Protein AF-A0A239NEV5-F1 (afdb_monomer_lite)

Foldseek 3Di:
DDDPDVLLVLLVVLCVQLVVLCVDPDDPVRSVVSNVVSNVVSVVSVPDDDVVVVVVPDDDCVVVVVVVVVVVVVVVVVVVVVVVVVD

Secondary structure (DSSP, 8-state):
-----HHHHHHHHHHHHHHHHHHSSS-HHHHHHHHHHHHHHHHHHHSS--HHHHHHT--TTHHHHHHHHHHHHHHHHHHHHHHHH--

Sequence (87 aa):
MHTRNPSKARAAAHRAMALAALRSNSSLSVRLARYNHHRAIQRALEARPNACDWLENLEGDAWADACEEIAAALRARALEAQEVDHA

Radius of gyration: 22.62 Å; chains: 1; bounding box: 43×32×69 Å

pLDDT: mean 86.58, std 12.59, range [44.94, 98.56]

Structure (mmCIF, N/CA/C/O backbone):
data_AF-A0A239NEV5-F1
#
_entry.id   AF-A0A239NEV5-F1
#
loop_
_atom_site.group_PDB
_atom_site.id
_atom_site.type_symbol
_atom_site.label_atom_id
_atom_site.label_alt_id
_atom_site.label_comp_id
_atom_site.label_asym_id
_atom_site.label_entity_id
_atom_site.label_seq_id
_atom_site.pdbx_PDB_ins_code
_atom_site.Cartn_x
_atom_site.Cartn_y
_atom_site.Cartn_z
_atom_site.occupancy
_atom_site.B_iso_or_equiv
_atom_site.auth_seq_id
_atom_site.auth_comp_id
_atom_site.auth_asym_id
_atom_site.auth_atom_id
_at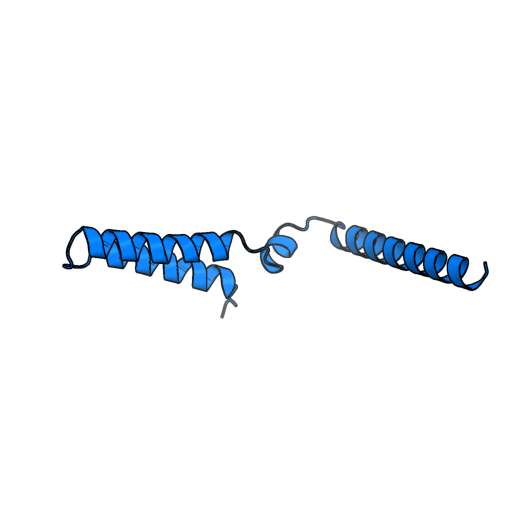om_site.pdbx_PDB_model_num
ATOM 1 N N . MET A 1 1 ? 13.746 22.317 2.858 1.00 44.94 1 MET A N 1
ATOM 2 C CA . MET A 1 1 ? 12.452 21.615 2.712 1.00 44.94 1 MET A CA 1
ATOM 3 C C . MET A 1 1 ? 12.725 20.298 1.993 1.00 44.94 1 MET A C 1
ATOM 5 O O . MET A 1 1 ? 13.107 20.349 0.838 1.00 44.94 1 MET A O 1
ATOM 9 N N . HIS A 1 2 ? 12.663 19.146 2.672 1.00 57.50 2 HIS A N 1
ATOM 10 C CA . HIS A 1 2 ? 12.847 17.845 2.008 1.00 57.50 2 HIS A CA 1
ATOM 11 C C . HIS A 1 2 ? 11.516 17.433 1.371 1.00 57.50 2 HIS A C 1
ATOM 13 O O . HIS A 1 2 ? 10.501 17.341 2.069 1.00 57.50 2 HIS A O 1
ATOM 19 N N . THR A 1 3 ? 11.504 17.215 0.061 1.00 57.72 3 THR A N 1
ATOM 20 C CA . THR A 1 3 ? 10.353 16.691 -0.679 1.00 57.72 3 THR A CA 1
ATOM 21 C C . THR A 1 3 ? 10.108 15.244 -0.253 1.00 57.72 3 THR A C 1
ATOM 23 O O . THR A 1 3 ? 10.742 14.310 -0.730 1.00 57.72 3 THR A O 1
ATOM 26 N N . ARG A 1 4 ? 9.204 15.033 0.710 1.00 67.12 4 ARG A N 1
ATOM 27 C CA . ARG A 1 4 ? 8.800 13.679 1.112 1.00 67.12 4 ARG A CA 1
ATOM 28 C C . ARG A 1 4 ? 8.024 13.029 -0.029 1.00 67.12 4 ARG A C 1
ATOM 30 O O . ARG A 1 4 ? 7.066 13.619 -0.524 1.00 67.12 4 ARG A O 1
ATOM 37 N N . ASN A 1 5 ? 8.392 11.799 -0.388 1.00 79.44 5 ASN A N 1
ATOM 38 C CA . ASN A 1 5 ? 7.640 10.993 -1.347 1.00 79.44 5 ASN A CA 1
ATOM 39 C C . ASN A 1 5 ? 6.154 10.933 -0.914 1.00 79.44 5 ASN A C 1
ATOM 41 O O . ASN A 1 5 ? 5.849 10.446 0.184 1.00 79.44 5 ASN A O 1
ATOM 45 N N . PRO A 1 6 ? 5.216 11.419 -1.748 1.00 83.62 6 PRO A N 1
ATOM 46 C CA . PRO A 1 6 ? 3.810 11.541 -1.376 1.00 83.62 6 PRO A CA 1
ATOM 47 C C . PRO A 1 6 ? 3.138 10.182 -1.150 1.00 83.62 6 PRO A C 1
ATOM 49 O O . PRO A 1 6 ? 2.143 10.098 -0.428 1.00 83.62 6 PRO A O 1
ATOM 52 N N . SER A 1 7 ? 3.649 9.101 -1.749 1.00 85.44 7 SER A N 1
ATOM 53 C CA . SER A 1 7 ? 3.163 7.744 -1.478 1.00 85.44 7 SER A CA 1
ATOM 54 C C . SER A 1 7 ? 3.547 7.298 -0.065 1.00 85.44 7 SER A C 1
ATOM 56 O O . SER A 1 7 ? 2.668 6.965 0.735 1.00 85.44 7 SER A O 1
ATOM 58 N N . LYS A 1 8 ? 4.837 7.415 0.288 1.00 86.56 8 LYS A N 1
ATOM 59 C CA . LYS A 1 8 ? 5.361 7.082 1.628 1.00 86.56 8 LYS A CA 1
ATOM 60 C C . LYS A 1 8 ? 4.656 7.898 2.722 1.00 86.56 8 LYS A C 1
ATOM 62 O O . LYS A 1 8 ? 4.255 7.351 3.749 1.00 86.56 8 LYS A O 1
ATOM 67 N N . ALA A 1 9 ? 4.426 9.192 2.482 1.00 90.69 9 ALA A N 1
ATOM 68 C CA . ALA A 1 9 ? 3.718 10.063 3.422 1.00 90.69 9 ALA A CA 1
ATOM 69 C C . ALA A 1 9 ? 2.264 9.616 3.673 1.00 90.69 9 ALA A C 1
ATOM 71 O O . ALA A 1 9 ? 1.815 9.584 4.821 1.00 90.69 9 ALA A O 1
ATOM 72 N N . ARG A 1 10 ? 1.535 9.218 2.621 1.00 93.06 10 ARG A N 1
ATOM 73 C CA . ARG A 1 10 ? 0.159 8.705 2.747 1.00 93.06 10 ARG A CA 1
ATOM 74 C C . ARG A 1 10 ? 0.107 7.371 3.490 1.00 93.06 10 ARG A C 1
ATOM 76 O O . ARG A 1 10 ? -0.739 7.203 4.368 1.00 93.06 10 ARG A O 1
ATOM 83 N N . ALA A 1 11 ? 1.028 6.452 3.199 1.00 94.62 11 ALA A N 1
ATOM 84 C CA . ALA A 1 11 ? 1.127 5.182 3.920 1.00 94.62 11 ALA A CA 1
ATOM 85 C C . ALA A 1 11 ? 1.371 5.405 5.427 1.00 94.62 11 ALA A C 1
ATOM 87 O O . ALA A 1 11 ? 0.680 4.818 6.267 1.00 94.62 11 ALA A O 1
ATOM 88 N N . ALA A 1 12 ? 2.279 6.324 5.775 1.00 94.75 12 ALA A N 1
ATOM 89 C CA . ALA A 1 12 ? 2.551 6.702 7.160 1.00 94.75 12 ALA A CA 1
ATOM 90 C C . ALA A 1 12 ? 1.322 7.317 7.855 1.00 94.75 12 ALA A C 1
ATOM 92 O O . ALA A 1 12 ? 1.018 6.964 8.997 1.00 94.75 12 ALA A O 1
ATOM 93 N N . ALA A 1 13 ? 0.572 8.177 7.157 1.00 97.12 13 ALA A N 1
ATOM 94 C CA . ALA A 1 13 ? -0.660 8.759 7.685 1.00 97.12 13 ALA A CA 1
ATOM 95 C C . ALA A 1 13 ? -1.705 7.678 8.013 1.00 97.12 13 ALA A C 1
ATOM 97 O O . AL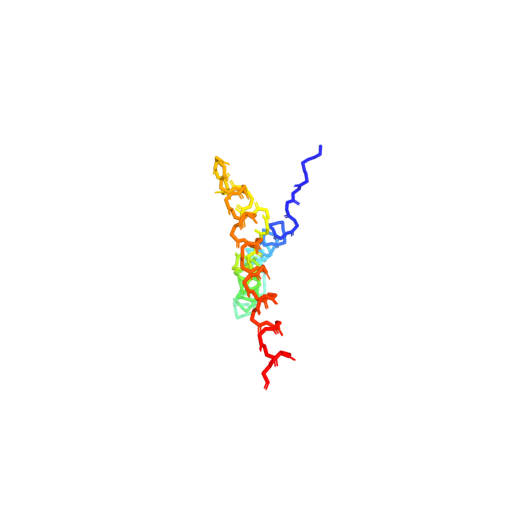A A 1 13 ? -2.246 7.662 9.118 1.00 97.12 13 ALA A O 1
ATOM 98 N N . HIS A 1 14 ? -1.939 6.718 7.113 1.00 98.12 14 HIS A N 1
ATOM 99 C CA . HIS A 1 14 ? -2.854 5.603 7.382 1.00 98.12 14 HIS A CA 1
ATOM 100 C C . HIS A 1 14 ? -2.384 4.713 8.538 1.00 98.12 14 HIS A C 1
ATOM 102 O O . HIS A 1 14 ? -3.208 4.270 9.340 1.00 98.12 14 HIS A O 1
ATOM 108 N N . ARG A 1 15 ? -1.072 4.499 8.697 1.00 97.62 15 ARG A N 1
ATOM 109 C CA . ARG A 1 15 ? -0.523 3.795 9.867 1.00 97.62 15 ARG A CA 1
ATOM 110 C C . ARG A 1 15 ? -0.856 4.525 11.172 1.00 97.62 15 ARG A C 1
ATOM 112 O O . ARG A 1 15 ? -1.292 3.884 12.128 1.00 97.62 15 ARG A O 1
ATOM 119 N N . ALA A 1 16 ? -0.699 5.848 11.206 1.00 98.12 16 ALA A N 1
ATOM 120 C CA . ALA A 1 16 ? -1.048 6.661 12.369 1.00 98.12 16 ALA A CA 1
ATOM 121 C C . ALA A 1 16 ? -2.556 6.610 12.673 1.00 98.12 16 ALA A C 1
ATOM 123 O O . ALA A 1 16 ? -2.942 6.395 13.823 1.00 98.12 16 ALA A O 1
ATOM 124 N N . MET A 1 17 ? -3.408 6.716 11.648 1.00 98.25 17 MET A N 1
ATOM 125 C CA . MET A 1 17 ? -4.864 6.600 11.803 1.00 98.25 17 MET A CA 1
ATOM 126 C C . MET A 1 17 ? -5.287 5.213 12.308 1.00 98.25 17 MET A C 1
ATOM 128 O O . MET A 1 17 ? -6.171 5.115 13.158 1.00 98.25 17 MET A O 1
ATOM 132 N N . ALA A 1 18 ? -4.631 4.138 11.855 1.00 98.25 18 ALA A N 1
ATOM 133 C CA . ALA A 1 18 ? -4.892 2.787 12.351 1.00 98.25 18 ALA A CA 1
ATOM 134 C C . ALA A 1 18 ? -4.608 2.676 13.860 1.00 98.25 18 ALA A C 1
ATOM 136 O O . ALA A 1 18 ? -5.421 2.139 14.613 1.00 98.25 18 ALA A O 1
ATOM 137 N N . LEU A 1 19 ? -3.483 3.227 14.325 1.00 97.94 19 LEU A N 1
ATOM 138 C CA . LEU A 1 19 ? -3.140 3.243 15.751 1.00 97.94 19 LEU A CA 1
ATOM 139 C C . LEU A 1 19 ? -4.096 4.128 16.563 1.00 97.94 19 LEU A C 1
ATOM 141 O O . LEU A 1 19 ? -4.494 3.754 17.667 1.00 97.94 19 LEU A O 1
ATOM 145 N N . ALA A 1 20 ? -4.515 5.269 16.013 1.00 98.00 20 ALA A N 1
ATOM 146 C CA . ALA A 1 20 ? -5.519 6.127 16.636 1.00 98.00 20 ALA A CA 1
ATOM 147 C C . ALA A 1 20 ? -6.877 5.414 16.780 1.00 98.00 20 ALA A C 1
ATOM 149 O O . ALA A 1 20 ? -7.523 5.535 17.821 1.00 98.00 20 ALA A O 1
ATOM 150 N N . ALA A 1 21 ? -7.284 4.607 15.793 1.00 97.62 21 ALA A N 1
ATOM 151 C CA . ALA A 1 21 ? -8.518 3.824 15.858 1.00 97.62 21 ALA A CA 1
ATOM 152 C C . ALA A 1 21 ? -8.530 2.844 17.045 1.00 97.62 21 ALA A C 1
ATOM 154 O O . ALA A 1 21 ? -9.539 2.761 17.752 1.00 97.62 21 ALA A O 1
ATOM 155 N N . LEU A 1 22 ? -7.403 2.172 17.318 1.00 96.62 22 LEU A N 1
ATOM 156 C CA . LEU A 1 22 ? -7.259 1.269 18.470 1.00 96.62 22 LEU A CA 1
ATOM 157 C C . LEU A 1 22 ? -7.382 1.995 19.816 1.00 96.62 22 LEU A C 1
ATOM 159 O O . LEU A 1 22 ? -7.864 1.407 20.782 1.00 96.62 22 LEU A O 1
ATOM 163 N N . ARG A 1 23 ? -6.972 3.267 19.868 1.00 96.62 23 ARG A N 1
ATOM 164 C CA . ARG A 1 23 ? -7.033 4.119 21.066 1.00 96.62 23 ARG A CA 1
ATOM 165 C C . ARG A 1 23 ? -8.387 4.806 21.266 1.00 96.62 23 ARG A C 1
ATOM 167 O O . ARG A 1 23 ? -8.590 5.431 22.301 1.00 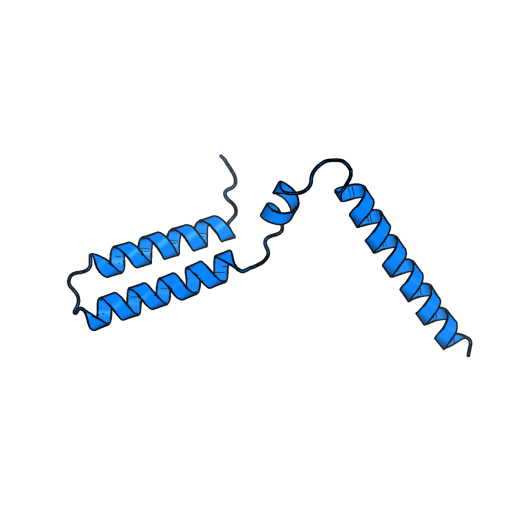96.62 23 ARG A O 1
ATOM 174 N N . SER A 1 24 ? -9.295 4.728 20.293 1.00 96.62 24 SER A N 1
ATOM 175 C CA . SER A 1 24 ? -10.612 5.362 20.402 1.00 96.62 24 SER A CA 1
ATOM 176 C C . SER A 1 24 ? -11.508 4.662 21.434 1.00 96.62 24 SER A C 1
ATOM 178 O O . SER A 1 24 ? -11.356 3.472 21.709 1.00 96.62 24 SER A O 1
ATOM 180 N N . ASN A 1 25 ? -12.482 5.395 21.973 1.00 96.81 25 ASN A N 1
ATOM 181 C CA . ASN A 1 25 ? -13.451 4.911 22.965 1.00 96.81 25 ASN A CA 1
ATOM 182 C C . ASN A 1 25 ? -14.684 4.215 22.347 1.00 96.81 25 ASN A C 1
ATOM 184 O O . ASN A 1 25 ? -15.667 3.969 23.039 1.00 96.81 25 ASN A O 1
ATOM 188 N N . SER A 1 26 ? -14.647 3.908 21.046 1.00 95.94 26 SER A N 1
ATOM 189 C CA . SER A 1 26 ? -15.707 3.149 20.372 1.00 95.94 26 SER A CA 1
ATOM 190 C C . SER A 1 26 ? -15.665 1.660 20.740 1.00 95.94 26 SER A C 1
ATOM 192 O O . SER A 1 26 ? -14.683 1.172 21.305 1.00 95.94 26 SER A O 1
ATOM 194 N N . SER A 1 27 ? -16.732 0.923 20.416 1.00 97.62 27 SER A N 1
ATOM 195 C CA . SER A 1 27 ? -16.803 -0.519 20.675 1.00 97.62 27 SER A CA 1
ATOM 196 C C . SER A 1 27 ? -15.653 -1.280 20.005 1.00 97.62 27 SER A C 1
ATOM 198 O O . SER A 1 27 ? -15.129 -0.871 18.965 1.00 97.62 27 SER A O 1
ATOM 200 N N . LEU A 1 28 ? -15.268 -2.425 20.578 1.00 97.19 28 LEU A N 1
ATOM 201 C CA . LEU A 1 28 ? -14.144 -3.225 20.081 1.00 97.19 28 LEU A CA 1
ATOM 202 C C . LEU A 1 28 ? -14.276 -3.566 18.589 1.00 97.19 28 LEU A C 1
ATOM 204 O O . LEU A 1 28 ? -13.303 -3.432 17.845 1.00 97.19 28 LEU A O 1
ATOM 208 N N . SER A 1 29 ? -15.476 -3.955 18.153 1.00 98.00 29 SER A N 1
ATOM 209 C CA . SER A 1 29 ? -15.767 -4.272 16.752 1.00 98.00 29 SER A CA 1
ATOM 210 C C . SER A 1 29 ? -15.506 -3.078 15.831 1.00 98.00 29 SER A C 1
ATOM 212 O O . SER A 1 29 ? -14.843 -3.227 14.805 1.00 98.00 29 SER A O 1
ATOM 214 N N . VAL A 1 30 ? -15.936 -1.876 16.226 1.00 97.88 30 VAL A N 1
ATOM 215 C CA . VAL A 1 30 ? -15.731 -0.641 15.454 1.00 97.88 30 VAL A CA 1
ATOM 216 C C . VAL A 1 30 ? -14.250 -0.273 15.379 1.00 97.88 30 VAL A C 1
ATOM 218 O O . VAL A 1 30 ? -13.756 0.069 14.299 1.00 97.88 30 VAL A O 1
ATOM 221 N N . ARG A 1 31 ? -13.510 -0.381 16.490 1.00 98.06 31 ARG A N 1
ATOM 222 C CA . ARG A 1 31 ? -12.063 -0.104 16.503 1.00 98.06 31 ARG A CA 1
ATOM 223 C C . ARG A 1 31 ? -11.300 -1.040 15.574 1.00 98.06 31 ARG A C 1
ATOM 225 O O . ARG A 1 31 ? -10.460 -0.575 14.805 1.00 98.06 31 ARG A O 1
ATOM 232 N N . LEU A 1 32 ? -11.597 -2.339 15.633 1.00 98.19 32 LEU A N 1
ATOM 233 C CA . LEU A 1 32 ? -10.945 -3.347 14.796 1.00 98.19 32 LEU A CA 1
ATOM 234 C C . LEU A 1 32 ? -11.276 -3.149 13.315 1.00 98.19 32 LEU A C 1
ATOM 236 O O . LEU A 1 32 ? -10.370 -3.193 12.486 1.00 98.19 32 LEU A O 1
ATOM 240 N N . ALA A 1 33 ? -12.534 -2.852 12.980 1.00 98.38 33 ALA A N 1
ATOM 241 C CA . ALA A 1 33 ? -12.932 -2.557 11.606 1.00 98.38 33 ALA A CA 1
ATOM 242 C C . ALA A 1 33 ? -12.162 -1.352 11.032 1.00 98.38 33 ALA A C 1
ATOM 244 O O . ALA A 1 33 ? -11.587 -1.442 9.946 1.00 98.38 33 ALA A O 1
ATOM 245 N N . ARG A 1 34 ? -12.071 -0.246 11.785 1.00 98.31 34 ARG A N 1
ATOM 246 C CA . ARG A 1 34 ? -11.320 0.958 11.376 1.00 98.31 34 ARG A CA 1
ATOM 247 C C . ARG A 1 34 ? -9.815 0.711 11.273 1.00 98.31 34 ARG A C 1
ATOM 249 O O . ARG A 1 34 ? -9.185 1.165 10.319 1.00 98.31 34 ARG A O 1
ATOM 256 N N . TYR A 1 35 ? -9.242 -0.025 12.225 1.00 98.56 35 TYR A N 1
ATOM 257 C CA . TYR A 1 35 ? -7.838 -0.435 12.175 1.00 98.56 35 TYR A CA 1
ATOM 258 C C . TYR A 1 35 ? -7.543 -1.237 10.901 1.00 98.56 35 TYR A C 1
ATOM 260 O O . TYR A 1 35 ? -6.626 -0.891 10.153 1.00 98.56 35 TYR A O 1
ATOM 268 N N . ASN A 1 36 ? -8.351 -2.265 10.628 1.00 98.38 36 ASN A N 1
ATOM 269 C CA . ASN A 1 36 ? -8.187 -3.130 9.462 1.00 98.38 36 ASN A CA 1
ATOM 270 C C . ASN A 1 36 ? -8.340 -2.344 8.157 1.00 98.38 36 ASN A C 1
ATOM 272 O O . ASN A 1 36 ? -7.523 -2.511 7.254 1.00 98.38 36 ASN A O 1
ATOM 276 N N . HIS A 1 37 ? -9.316 -1.437 8.085 1.00 98.38 37 HIS A N 1
ATOM 277 C CA . HIS A 1 37 ? -9.511 -0.553 6.938 1.00 98.38 37 HIS A CA 1
ATOM 278 C C . HIS A 1 37 ? -8.257 0.285 6.638 1.00 98.38 37 HIS A C 1
ATOM 280 O O . HIS A 1 37 ? -7.735 0.257 5.523 1.00 98.38 37 HIS A O 1
ATOM 286 N N . HIS A 1 38 ? -7.709 0.977 7.640 1.00 98.38 38 HIS A N 1
ATOM 287 C CA . HIS A 1 38 ? -6.505 1.784 7.442 1.00 98.38 38 HIS A CA 1
ATOM 288 C C . HIS A 1 38 ? -5.255 0.945 7.147 1.00 98.38 38 HIS A C 1
ATOM 290 O O . HIS A 1 38 ? -4.418 1.365 6.347 1.00 98.38 38 HIS A O 1
ATOM 296 N N . ARG A 1 39 ? -5.123 -0.252 7.733 1.00 98.06 39 ARG A N 1
ATOM 297 C CA . ARG A 1 39 ? -4.007 -1.164 7.426 1.00 98.06 39 ARG A CA 1
ATOM 298 C C . ARG A 1 39 ? -4.089 -1.745 6.023 1.00 98.06 39 ARG A C 1
ATOM 300 O O . ARG A 1 39 ? -3.047 -1.888 5.391 1.00 98.06 39 ARG A O 1
ATOM 307 N N . ALA A 1 40 ? -5.286 -2.037 5.522 1.00 98.31 40 ALA A N 1
ATOM 308 C CA . ALA A 1 40 ? -5.473 -2.468 4.141 1.00 98.31 40 ALA A CA 1
ATOM 309 C C . ALA A 1 40 ? -4.993 -1.387 3.163 1.00 98.31 40 ALA A C 1
ATOM 311 O O . ALA A 1 40 ? -4.202 -1.681 2.270 1.00 98.31 40 ALA A O 1
ATOM 312 N N . ILE A 1 41 ? -5.377 -0.125 3.390 1.00 97.50 41 ILE A N 1
ATOM 313 C CA . ILE A 1 41 ? -4.926 0.995 2.552 1.00 97.50 41 ILE A CA 1
ATOM 314 C C . ILE A 1 41 ? -3.411 1.200 2.667 1.00 97.50 41 ILE A C 1
ATOM 316 O O . ILE A 1 41 ? -2.739 1.346 1.651 1.00 97.50 41 ILE A O 1
ATOM 320 N N . GLN A 1 42 ? -2.849 1.179 3.879 1.00 97.31 42 GLN A N 1
ATOM 321 C CA . GLN A 1 42 ? -1.405 1.332 4.076 1.00 97.31 42 GLN A CA 1
ATOM 322 C C . GLN A 1 42 ? -0.606 0.243 3.345 1.00 97.31 42 GLN A C 1
ATOM 324 O O . GLN A 1 42 ? 0.330 0.577 2.625 1.00 97.31 42 GLN A O 1
ATOM 329 N N . ARG A 1 43 ? -1.007 -1.030 3.457 1.00 95.50 43 ARG A N 1
ATOM 330 C CA . ARG A 1 43 ? -0.377 -2.139 2.719 1.00 95.50 43 ARG A CA 1
ATOM 331 C C . ARG A 1 43 ? -0.521 -1.978 1.209 1.00 95.50 43 ARG A C 1
ATOM 333 O O . ARG A 1 43 ? 0.442 -2.196 0.488 1.00 95.50 43 ARG A O 1
ATOM 340 N N . ALA A 1 44 ? -1.694 -1.562 0.732 1.00 95.19 44 ALA A N 1
ATOM 341 C CA . ALA A 1 44 ? -1.911 -1.315 -0.690 1.00 95.19 44 ALA A CA 1
ATOM 342 C C . ALA A 1 44 ? -1.029 -0.173 -1.220 1.00 95.19 44 ALA A C 1
ATOM 344 O O . ALA A 1 44 ? -0.558 -0.240 -2.348 1.00 95.19 44 ALA A O 1
ATOM 345 N N . LEU A 1 45 ? -0.784 0.871 -0.423 1.00 92.75 45 LEU A N 1
ATOM 346 C CA . LEU A 1 45 ? 0.105 1.972 -0.802 1.00 92.75 45 LEU A CA 1
ATOM 347 C C . LEU A 1 45 ? 1.584 1.570 -0.797 1.00 92.75 45 LEU A C 1
ATOM 349 O O . LEU A 1 45 ? 2.319 2.023 -1.668 1.00 92.75 45 LEU A O 1
ATOM 353 N N . GLU A 1 46 ? 2.009 0.732 0.148 1.00 90.56 46 GLU A N 1
ATOM 354 C CA . GLU A 1 46 ? 3.384 0.208 0.216 1.00 90.56 46 GLU A CA 1
ATOM 355 C C . GLU A 1 46 ? 3.673 -0.835 -0.866 1.00 90.56 46 GLU A C 1
ATOM 357 O O . GLU A 1 46 ? 4.785 -0.893 -1.372 1.00 90.56 46 GLU A O 1
ATOM 362 N N . ALA A 1 47 ? 2.675 -1.630 -1.257 1.00 90.19 47 ALA A N 1
ATOM 363 C CA . ALA A 1 47 ? 2.814 -2.615 -2.327 1.00 90.19 47 ALA A CA 1
ATOM 364 C C . ALA A 1 47 ? 2.868 -1.984 -3.728 1.00 90.19 47 ALA A C 1
ATOM 366 O O . ALA A 1 47 ? 3.216 -2.660 -4.695 1.00 90.19 47 ALA A O 1
ATOM 367 N N . ARG A 1 48 ? 2.492 -0.706 -3.873 1.00 88.31 48 ARG A N 1
ATOM 368 C CA . ARG A 1 48 ? 2.554 -0.025 -5.167 1.00 88.31 48 ARG A CA 1
ATOM 369 C C . ARG A 1 48 ? 4.014 0.253 -5.528 1.00 88.31 48 ARG A C 1
ATOM 371 O O . ARG A 1 48 ? 4.692 0.931 -4.750 1.00 88.31 48 ARG A O 1
ATOM 378 N N . PRO A 1 49 ? 4.466 -0.167 -6.724 1.00 80.44 49 PRO A N 1
ATOM 379 C CA . PRO A 1 49 ? 5.759 0.242 -7.246 1.00 80.44 49 PRO A CA 1
ATOM 380 C C . PRO A 1 49 ? 5.827 1.762 -7.237 1.00 80.44 49 PRO A C 1
ATOM 382 O O . PRO A 1 49 ? 4.899 2.439 -7.696 1.00 80.44 49 PRO A O 1
ATOM 385 N N . ASN A 1 50 ? 6.898 2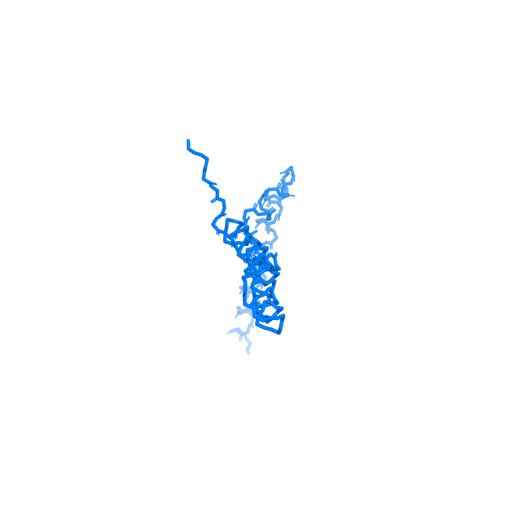.306 -6.678 1.00 78.69 50 ASN A N 1
ATOM 386 C CA . ASN A 1 50 ? 7.112 3.736 -6.692 1.00 78.69 50 ASN A CA 1
ATOM 387 C C . ASN A 1 50 ? 8.460 4.035 -7.340 1.00 78.69 50 ASN A C 1
ATOM 389 O O . ASN A 1 50 ? 9.472 3.417 -7.027 1.00 78.69 50 ASN A O 1
ATOM 393 N N . ALA A 1 51 ? 8.430 4.969 -8.290 1.00 76.81 51 ALA A N 1
ATOM 394 C CA . ALA A 1 51 ? 9.590 5.304 -9.103 1.00 76.81 51 ALA A CA 1
ATOM 395 C C . ALA A 1 51 ? 10.757 5.808 -8.247 1.00 76.81 51 ALA A C 1
ATOM 397 O O . ALA A 1 51 ? 11.900 5.550 -8.582 1.00 76.81 51 ALA A O 1
ATOM 398 N N . CYS A 1 52 ? 10.473 6.476 -7.123 1.00 72.25 52 CYS A N 1
ATOM 399 C CA . CYS A 1 52 ? 11.506 6.920 -6.194 1.00 72.25 52 CYS A CA 1
ATOM 400 C C . CYS A 1 52 ? 12.253 5.748 -5.541 1.00 72.25 52 CYS A C 1
ATOM 402 O O . CYS A 1 52 ? 13.465 5.818 -5.475 1.00 72.25 52 CYS A O 1
ATOM 404 N N . ASP A 1 53 ? 11.576 4.682 -5.102 1.00 77.25 53 ASP A N 1
ATOM 405 C CA . ASP A 1 53 ? 12.224 3.495 -4.515 1.00 77.25 53 ASP A CA 1
ATOM 406 C C . ASP A 1 53 ? 13.011 2.725 -5.558 1.00 77.25 53 ASP A C 1
ATOM 408 O O . ASP A 1 53 ? 14.075 2.199 -5.257 1.00 77.25 53 ASP A O 1
ATOM 412 N N . TRP A 1 54 ? 12.490 2.655 -6.784 1.00 80.12 54 TRP A N 1
ATOM 413 C CA . TRP A 1 54 ? 13.254 2.084 -7.880 1.00 80.12 54 TRP A CA 1
ATOM 414 C C . TRP A 1 54 ? 14.534 2.901 -8.097 1.00 80.12 54 TRP A C 1
ATOM 416 O O . TRP A 1 54 ? 15.602 2.319 -7.987 1.00 80.12 54 TRP A O 1
ATOM 426 N N . LEU A 1 55 ? 14.438 4.232 -8.247 1.00 75.50 55 LEU A N 1
ATOM 427 C CA . LEU A 1 55 ? 15.578 5.151 -8.408 1.00 75.50 55 LEU A CA 1
ATOM 428 C C . LEU A 1 55 ? 16.576 5.119 -7.240 1.00 75.50 55 LEU A C 1
ATOM 430 O O . LEU A 1 55 ? 17.776 5.159 -7.477 1.00 75.50 55 LEU A O 1
ATOM 434 N N . GLU A 1 56 ? 16.099 5.052 -5.994 1.00 73.81 56 GLU A N 1
ATOM 435 C CA . GLU A 1 56 ? 16.937 4.961 -4.786 1.00 73.81 56 GLU A CA 1
ATOM 436 C C . GLU A 1 56 ? 17.759 3.658 -4.749 1.00 73.81 56 GLU A C 1
ATOM 438 O O . GLU A 1 56 ? 18.811 3.635 -4.118 1.00 73.81 56 GLU A O 1
ATOM 443 N N . ASN A 1 57 ? 17.300 2.602 -5.431 1.00 76.25 57 ASN A N 1
ATOM 444 C CA . ASN A 1 57 ? 17.967 1.300 -5.504 1.00 76.25 57 ASN A CA 1
ATOM 445 C C . ASN A 1 57 ? 18.796 1.100 -6.790 1.00 76.25 57 ASN A C 1
ATOM 447 O O . ASN A 1 57 ? 19.346 0.014 -6.974 1.00 76.25 57 ASN A O 1
ATOM 451 N N . LEU A 1 58 ? 18.876 2.088 -7.694 1.00 78.56 58 LEU A N 1
ATOM 452 C CA . LEU A 1 58 ? 19.824 2.010 -8.811 1.00 78.56 58 LEU A CA 1
ATOM 453 C C . LEU A 1 58 ? 21.239 2.303 -8.305 1.00 78.56 58 LEU A C 1
ATOM 455 O O . LEU A 1 58 ? 21.516 3.389 -7.800 1.00 78.56 58 LEU A O 1
ATOM 459 N N . GLU A 1 59 ? 22.141 1.347 -8.503 1.00 77.88 59 GLU A N 1
ATOM 460 C CA . GLU A 1 59 ? 23.573 1.490 -8.240 1.00 77.88 59 GLU A CA 1
ATOM 461 C C . GLU A 1 59 ? 24.362 1.473 -9.561 1.00 77.88 59 GLU A C 1
ATOM 463 O O . GLU A 1 59 ? 24.028 0.735 -10.487 1.00 77.88 59 GLU A O 1
ATOM 468 N N . GLY A 1 60 ? 25.428 2.277 -9.643 1.00 73.12 60 GLY A N 1
ATOM 469 C CA . GLY A 1 60 ? 26.351 2.290 -10.786 1.00 73.12 60 GLY A CA 1
ATOM 470 C C . GLY A 1 60 ? 25.708 2.697 -12.120 1.00 73.12 60 GLY A C 1
ATOM 471 O O . GLY A 1 60 ? 24.817 3.545 -12.162 1.00 73.12 60 GLY A O 1
ATOM 472 N N . ASP A 1 61 ? 26.160 2.076 -13.211 1.00 70.88 61 ASP A N 1
ATOM 473 C CA . ASP A 1 61 ? 25.693 2.349 -14.580 1.00 70.88 61 ASP A CA 1
ATOM 474 C C . ASP A 1 61 ? 24.360 1.651 -14.922 1.00 70.88 61 ASP A C 1
ATOM 476 O O . ASP A 1 61 ? 23.902 1.711 -16.061 1.00 70.88 61 ASP A O 1
ATOM 480 N N . ALA A 1 62 ? 23.667 1.060 -13.938 1.00 79.50 62 ALA A N 1
ATOM 481 C CA . ALA A 1 62 ? 22.415 0.321 -14.141 1.00 79.50 62 ALA A CA 1
ATOM 482 C C . ALA A 1 62 ? 21.311 1.147 -14.829 1.00 79.50 62 ALA A C 1
ATOM 484 O O . ALA A 1 62 ? 20.415 0.597 -15.471 1.00 79.50 62 ALA A O 1
ATOM 485 N N . TRP A 1 63 ? 21.363 2.477 -14.705 1.00 83.31 63 TRP A N 1
ATOM 486 C CA . TRP A 1 63 ? 20.462 3.371 -15.432 1.00 83.31 63 TRP A CA 1
ATOM 487 C C . TRP A 1 63 ? 20.749 3.358 -16.936 1.00 83.31 63 TRP A C 1
ATOM 489 O O . TRP A 1 63 ? 19.819 3.290 -17.741 1.00 83.31 63 TRP A O 1
ATOM 499 N N . ALA A 1 64 ? 22.029 3.433 -17.309 1.00 81.75 64 ALA A N 1
ATOM 500 C CA . ALA A 1 64 ? 22.459 3.414 -18.699 1.00 81.75 64 ALA A CA 1
ATOM 501 C C . ALA A 1 64 ? 22.121 2.064 -19.344 1.00 81.75 64 ALA A C 1
ATOM 503 O O . ALA A 1 64 ? 21.481 2.053 -20.395 1.00 81.75 64 ALA A O 1
ATOM 504 N N . ASP A 1 65 ? 22.409 0.956 -18.654 1.00 82.38 65 ASP A N 1
ATOM 505 C CA . ASP A 1 65 ? 22.076 -0.397 -19.119 1.00 82.38 65 ASP A CA 1
ATOM 506 C C . ASP A 1 65 ? 20.562 -0.566 -19.339 1.00 82.38 65 ASP A C 1
ATOM 508 O O . ASP A 1 65 ? 20.121 -1.028 -20.393 1.00 82.38 65 ASP A O 1
ATOM 512 N N . ALA A 1 66 ? 19.734 -0.111 -18.389 1.00 83.00 66 ALA A N 1
ATOM 513 C CA . ALA A 1 66 ? 18.278 -0.170 -18.523 1.00 83.00 66 ALA A CA 1
ATOM 514 C C . ALA A 1 66 ? 17.762 0.658 -19.715 1.00 83.00 66 ALA A C 1
ATOM 516 O O . ALA A 1 66 ? 16.826 0.249 -20.409 1.00 83.00 66 ALA A O 1
ATOM 517 N N . CYS A 1 67 ? 18.361 1.823 -19.974 1.00 87.00 67 CYS A N 1
ATOM 518 C CA . CYS A 1 67 ? 18.035 2.636 -21.143 1.00 87.00 67 CYS A CA 1
ATOM 519 C C . CYS A 1 67 ? 18.430 1.947 -22.457 1.00 87.00 67 CYS A C 1
ATOM 521 O O . CYS A 1 67 ? 17.653 1.994 -23.418 1.00 87.00 67 CYS A O 1
ATOM 523 N N . GLU A 1 68 ? 19.599 1.309 -22.510 1.00 88.75 68 GLU A N 1
ATOM 524 C CA . GLU A 1 68 ? 20.052 0.569 -23.690 1.00 88.75 68 GLU A CA 1
ATOM 525 C C . GLU A 1 68 ? 19.151 -0.634 -23.989 1.00 88.75 68 GLU A C 1
ATOM 527 O O . GLU A 1 68 ? 18.744 -0.811 -25.142 1.00 88.75 68 GLU A O 1
ATOM 532 N N . GLU A 1 69 ? 18.743 -1.393 -22.968 1.00 87.75 69 GLU A N 1
ATOM 533 C CA . GLU A 1 69 ? 17.824 -2.524 -23.134 1.00 87.75 69 GLU A CA 1
ATOM 534 C C . GLU A 1 69 ? 16.446 -2.092 -23.649 1.00 87.75 69 GLU A C 1
ATOM 536 O O . GLU A 1 69 ? 15.912 -2.686 -24.592 1.00 87.75 69 GLU A O 1
ATOM 541 N N . ILE A 1 70 ? 15.871 -1.021 -23.090 1.00 90.44 70 ILE A N 1
ATOM 542 C CA . ILE A 1 70 ? 14.586 -0.486 -23.567 1.00 90.44 70 ILE A CA 1
ATOM 543 C C . ILE A 1 70 ? 14.711 -0.026 -25.025 1.00 90.44 70 ILE A C 1
ATOM 545 O O . ILE A 1 70 ? 13.834 -0.315 -25.844 1.00 90.44 70 ILE A O 1
ATOM 549 N N . ALA A 1 71 ? 15.801 0.661 -25.378 1.00 92.75 71 ALA A N 1
ATOM 550 C CA . ALA A 1 71 ? 16.041 1.098 -26.749 1.00 92.75 71 ALA A CA 1
ATOM 551 C C . ALA A 1 71 ? 16.197 -0.090 -27.714 1.00 92.75 71 ALA A C 1
ATOM 553 O O . ALA A 1 71 ? 15.654 -0.052 -28.821 1.00 92.75 71 ALA A O 1
ATOM 554 N N . ALA A 1 72 ? 16.894 -1.153 -27.305 1.00 92.00 72 ALA A N 1
ATOM 555 C CA . ALA A 1 72 ? 17.027 -2.378 -28.087 1.00 92.00 72 ALA A CA 1
ATOM 556 C C . ALA A 1 72 ? 15.669 -3.068 -28.299 1.00 92.00 72 ALA A C 1
ATOM 558 O O . ALA A 1 72 ? 15.329 -3.404 -29.435 1.00 92.00 72 ALA A O 1
ATOM 559 N N . ALA A 1 73 ? 14.853 -3.189 -27.249 1.00 91.00 73 ALA A N 1
ATOM 560 C CA . ALA A 1 73 ? 13.518 -3.782 -27.332 1.00 91.00 73 ALA A CA 1
ATOM 561 C C . ALA A 1 73 ? 12.582 -3.000 -28.271 1.00 91.00 73 ALA A C 1
ATOM 563 O O . ALA A 1 73 ? 11.819 -3.594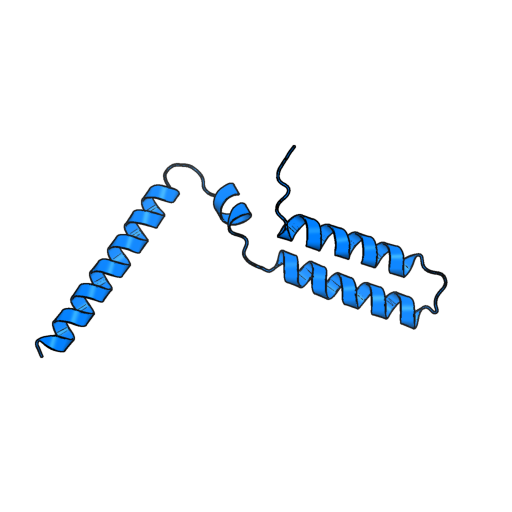 -29.034 1.00 91.00 73 ALA A O 1
ATOM 564 N N . LEU A 1 74 ? 12.648 -1.665 -28.254 1.00 94.81 74 LEU A N 1
ATOM 565 C CA . LEU A 1 74 ? 11.869 -0.825 -29.169 1.00 94.81 74 LEU A CA 1
ATOM 566 C C . LEU A 1 74 ? 12.324 -0.978 -30.625 1.00 94.81 74 LEU A C 1
ATOM 568 O O . LEU A 1 74 ? 11.479 -1.042 -31.517 1.00 94.81 74 LEU A O 1
ATOM 572 N N . ARG A 1 75 ? 13.636 -1.078 -30.874 1.00 93.31 75 ARG A N 1
ATOM 573 C CA . ARG A 1 75 ? 14.175 -1.341 -32.220 1.00 93.31 75 ARG A CA 1
ATOM 574 C C . ARG A 1 75 ? 13.744 -2.711 -32.739 1.00 93.31 75 ARG A C 1
ATOM 576 O O . ARG A 1 75 ? 13.310 -2.794 -33.880 1.00 93.31 75 ARG A O 1
ATOM 583 N N . ALA A 1 76 ? 13.802 -3.753 -31.906 1.00 89.69 76 ALA A N 1
ATOM 584 C CA . ALA A 1 76 ? 13.352 -5.096 -32.279 1.00 89.69 76 ALA A CA 1
ATOM 585 C C . ALA A 1 76 ? 11.873 -5.100 -32.701 1.00 89.69 76 ALA A C 1
ATOM 587 O O . ALA A 1 76 ? 11.539 -5.586 -33.776 1.00 89.69 76 ALA A O 1
ATOM 588 N N . ARG A 1 77 ? 11.003 -4.442 -31.924 1.00 91.38 77 ARG A N 1
ATOM 589 C CA . ARG A 1 77 ? 9.576 -4.297 -32.266 1.00 91.38 77 ARG A CA 1
ATOM 590 C C . ARG A 1 77 ? 9.334 -3.516 -33.558 1.00 91.38 77 ARG A C 1
ATOM 592 O O . ARG A 1 77 ? 8.375 -3.798 -34.266 1.00 91.38 77 ARG A O 1
ATOM 599 N N . ALA A 1 78 ? 10.168 -2.519 -33.856 1.00 89.00 78 ALA A N 1
ATOM 600 C CA . ALA A 1 78 ? 10.068 -1.768 -35.104 1.00 89.00 78 ALA A CA 1
ATOM 601 C C . ALA A 1 78 ? 10.432 -2.632 -36.323 1.00 89.00 78 ALA A C 1
ATOM 603 O O . ALA A 1 78 ? 9.789 -2.507 -37.360 1.00 89.00 78 ALA A O 1
ATOM 604 N N . LEU A 1 79 ? 11.415 -3.528 -36.180 1.00 85.69 79 LEU A N 1
ATOM 605 C CA . LEU A 1 79 ? 11.785 -4.486 -37.224 1.00 85.69 79 LEU A CA 1
ATOM 606 C C . LEU A 1 79 ? 10.677 -5.523 -37.446 1.00 85.69 79 LEU A C 1
ATOM 608 O O . LEU A 1 79 ? 10.269 -5.722 -38.584 1.00 85.69 79 LEU A O 1
ATOM 612 N N . GLU A 1 80 ? 10.118 -6.095 -36.376 1.00 84.81 80 GLU A N 1
ATOM 613 C CA . GLU A 1 80 ? 8.977 -7.023 -36.465 1.00 84.81 80 GLU A CA 1
ATOM 614 C C . GLU A 1 80 ? 7.766 -6.376 -37.159 1.00 84.81 80 GLU A C 1
ATOM 616 O O . GLU A 1 80 ? 7.128 -6.984 -38.014 1.00 84.81 80 GLU A O 1
ATOM 621 N N . ALA A 1 81 ? 7.457 -5.117 -36.832 1.00 79.69 81 ALA A N 1
ATOM 622 C CA . ALA A 1 81 ? 6.369 -4.385 -37.477 1.00 79.69 81 ALA A CA 1
ATOM 623 C C . ALA A 1 81 ? 6.628 -4.131 -38.973 1.00 79.69 81 ALA A C 1
ATOM 625 O O . ALA A 1 81 ? 5.684 -4.103 -39.759 1.00 79.69 81 ALA A O 1
ATOM 626 N N . GLN A 1 82 ? 7.891 -3.958 -39.367 1.00 69.12 82 GLN A N 1
ATOM 627 C CA . GLN A 1 82 ? 8.287 -3.752 -40.757 1.00 69.12 82 GLN A CA 1
ATOM 628 C C . GLN A 1 82 ? 8.282 -5.061 -41.564 1.00 69.12 82 GLN A C 1
ATOM 630 O O . GLN A 1 82 ? 7.902 -5.057 -42.732 1.00 69.12 82 GLN A O 1
ATOM 635 N N . GLU A 1 83 ? 8.651 -6.189 -40.955 1.00 67.19 83 GLU A N 1
ATOM 636 C CA . GLU A 1 83 ? 8.585 -7.509 -41.599 1.00 67.19 83 GLU A CA 1
ATOM 637 C C . GLU A 1 83 ? 7.144 -7.932 -41.922 1.00 67.19 83 GLU A C 1
ATOM 639 O O . GLU A 1 83 ? 6.909 -8.563 -42.948 1.00 67.19 83 GLU A O 1
ATOM 644 N N . VAL A 1 84 ? 6.169 -7.538 -41.096 1.00 70.62 84 VAL A N 1
ATOM 645 C CA . VAL A 1 84 ? 4.742 -7.834 -41.323 1.00 70.62 84 VAL A CA 1
ATOM 646 C C . VAL A 1 84 ?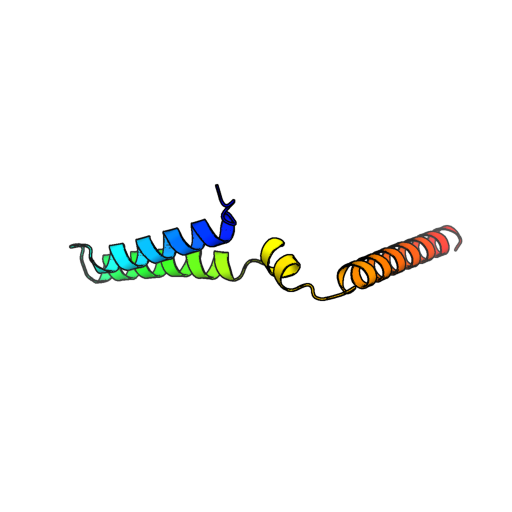 4.128 -6.982 -42.446 1.00 70.62 84 VAL A C 1
ATOM 648 O O . VAL A 1 84 ? 3.185 -7.429 -43.086 1.00 70.62 84 VAL A O 1
ATOM 651 N N . ASP A 1 85 ? 4.650 -5.781 -42.713 1.00 58.09 85 ASP A N 1
ATOM 652 C CA . ASP A 1 85 ? 4.172 -4.897 -43.797 1.00 58.09 85 ASP A CA 1
ATOM 653 C C . ASP A 1 85 ? 4.769 -5.260 -45.175 1.00 58.09 85 ASP A C 1
ATOM 655 O O . ASP A 1 85 ? 4.292 -4.822 -46.221 1.00 58.09 85 ASP A O 1
ATOM 659 N N . HIS A 1 86 ? 5.831 -6.071 -45.191 1.00 55.41 86 HIS A N 1
ATOM 660 C CA . HIS A 1 86 ? 6.527 -6.505 -46.406 1.00 55.41 86 HIS A CA 1
ATOM 661 C C . HIS A 1 86 ? 6.251 -7.972 -46.801 1.00 55.41 86 HIS A C 1
ATOM 663 O O . HIS A 1 86 ? 6.864 -8.454 -47.758 1.00 55.41 86 HIS A O 1
ATOM 669 N N . ALA A 1 87 ? 5.344 -8.664 -46.101 1.00 52.69 87 ALA A N 1
ATOM 670 C CA . ALA A 1 87 ? 4.911 -10.044 -46.359 1.00 52.69 87 ALA A CA 1
ATOM 671 C C . ALA A 1 87 ? 3.481 -10.100 -46.922 1.00 52.69 87 ALA A C 1
ATOM 673 O O . ALA A 1 87 ? 3.243 -10.945 -47.817 1.00 52.69 87 ALA A O 1
#

Organism: NCBI:txid366289